Protein AF-A0A1F9M457-F1 (afdb_monomer_lite)

Sequence (161 aa):
MLFIILFFMMVKLFMAPVTAEAVEIASRISDREIIESLAELKAGQASLDKRFEQVDKRFEQVDKRFDDVNRRIDGLQNMILSLFGAIISLIIALFGYIIWDRRTILKPVVDRLDRLEREVVKDLDLVNEDGSRLTRLIKALREQAKSDPKLAEILRSFSLL

Foldseek 3Di:
DVVVVVVVVVVCVVPPPPPPPPPPPPDDDDPVNVVVVVVVVVVVVVVVVVVVVVVVVVVVVVVVVVVVVVVVVVVVVVVVVVVVVVVVVVVVVVVVVVVVCVVPVVVVVVVVVVVVVVVCCVQQVQPDPVHGPVVVVLVVLVVVCVVPVVSVVVCVVVVSD

Secondary structure (DSSP, 8-state):
-HHHHHHHHHHHHHSS--------------HHHHHHHHHHHHHHHHHHHHHHHHHHHHHHHHHHHHHHHHHHHHHHHHHHHHHHHHHHHHHHHHHHHHHHHHHHHHHHHHHHHHHHHHHHHHHTTTTSTT--HHHHHHHHHHHHTTT-HHHHHHHHHTT--

Radius of gyration: 60.28 Å; chains: 1; bounding box: 91×78×155 Å

Structure (mmCIF, N/CA/C/O backbone):
data_AF-A0A1F9M457-F1
#
_entry.id   AF-A0A1F9M457-F1
#
loop_
_atom_site.group_PDB
_atom_site.id
_atom_site.type_symbol
_atom_site.label_atom_id
_atom_site.label_alt_id
_atom_site.label_comp_id
_atom_site.label_asym_id
_atom_site.label_entity_id
_atom_site.label_seq_id
_atom_site.pdbx_PDB_ins_code
_atom_site.Cartn_x
_atom_site.Cartn_y
_atom_site.Cartn_z
_atom_site.occupancy
_atom_site.B_iso_or_equiv
_atom_site.auth_seq_id
_atom_site.auth_comp_id
_atom_site.auth_asym_id
_atom_site.auth_atom_id
_atom_site.pdbx_PDB_model_num
ATOM 1 N N . MET A 1 1 ? 23.585 66.195 -81.611 1.00 73.00 1 MET A N 1
ATOM 2 C CA . MET A 1 1 ? 24.747 65.804 -80.776 1.00 73.00 1 MET A CA 1
ATOM 3 C C . MET A 1 1 ? 24.369 64.772 -79.710 1.00 73.00 1 MET A C 1
ATOM 5 O O . MET A 1 1 ? 24.946 63.697 -79.715 1.00 73.00 1 MET A O 1
ATOM 9 N N . LEU A 1 2 ? 23.349 65.030 -78.879 1.00 73.06 2 LEU A N 1
ATOM 10 C CA . LEU A 1 2 ? 22.890 64.119 -77.811 1.00 73.06 2 LEU A CA 1
ATOM 11 C C . LEU A 1 2 ? 22.458 62.719 -78.299 1.00 73.06 2 LEU A C 1
ATOM 13 O O . LEU A 1 2 ? 22.831 61.720 -77.697 1.00 73.06 2 LEU A O 1
ATOM 17 N N . PHE A 1 3 ? 21.754 62.635 -79.434 1.00 78.06 3 PHE A N 1
ATOM 18 C CA . PHE A 1 3 ? 21.281 61.358 -79.996 1.00 78.06 3 PHE A CA 1
ATOM 19 C C . PHE A 1 3 ? 22.419 60.431 -80.459 1.00 78.06 3 PHE A C 1
ATOM 21 O O . PHE A 1 3 ? 22.341 59.218 -80.305 1.00 78.06 3 PHE A O 1
ATOM 28 N N . ILE A 1 4 ? 23.507 61.009 -80.980 1.00 79.69 4 ILE A N 1
ATOM 29 C CA . ILE A 1 4 ? 24.695 60.262 -81.428 1.00 79.69 4 ILE A CA 1
ATOM 30 C C . ILE A 1 4 ? 25.450 59.699 -80.221 1.00 79.69 4 ILE A C 1
ATOM 32 O O . ILE A 1 4 ? 25.882 58.551 -80.243 1.00 79.69 4 ILE A O 1
ATOM 36 N N . ILE A 1 5 ? 25.560 60.479 -79.143 1.00 80.12 5 ILE A N 1
ATOM 37 C CA . ILE A 1 5 ? 26.190 60.036 -77.891 1.00 80.12 5 ILE A CA 1
ATOM 38 C C . ILE A 1 5 ? 25.386 58.887 -77.274 1.00 80.12 5 ILE A C 1
ATOM 40 O O . ILE A 1 5 ? 25.964 57.887 -76.856 1.00 80.12 5 ILE A O 1
ATOM 44 N N . LEU A 1 6 ? 24.055 58.995 -77.283 1.00 80.31 6 LEU A N 1
ATOM 45 C CA . LEU A 1 6 ? 23.168 57.964 -76.751 1.00 80.31 6 LEU A CA 1
ATOM 46 C C . LEU A 1 6 ? 23.236 56.669 -77.577 1.00 80.31 6 LEU A C 1
ATOM 48 O O . LEU A 1 6 ? 23.273 55.581 -77.008 1.00 80.31 6 LEU A O 1
ATOM 52 N N . PHE A 1 7 ? 23.350 56.787 -78.904 1.00 83.56 7 PHE A N 1
ATOM 53 C CA . PHE A 1 7 ? 23.570 55.650 -79.798 1.00 83.56 7 PHE A CA 1
ATOM 54 C C . PHE A 1 7 ? 24.908 54.951 -79.518 1.00 83.56 7 PHE A C 1
ATOM 56 O O . PHE A 1 7 ? 24.938 53.739 -79.327 1.00 83.56 7 PHE A O 1
ATOM 63 N N . PHE A 1 8 ? 26.006 55.703 -79.402 1.00 82.81 8 PHE A N 1
ATOM 64 C CA . PHE A 1 8 ? 27.313 55.130 -79.063 1.00 82.81 8 PHE A CA 1
ATOM 65 C C . PHE A 1 8 ? 27.336 54.490 -77.669 1.00 82.81 8 PHE A C 1
ATOM 67 O O . PHE A 1 8 ? 27.979 53.459 -77.482 1.00 82.81 8 PHE A O 1
ATOM 74 N N . MET A 1 9 ? 26.614 55.058 -76.700 1.00 82.88 9 MET A N 1
ATOM 75 C CA . MET A 1 9 ? 26.478 54.491 -75.358 1.00 82.88 9 MET A CA 1
ATOM 76 C C . MET A 1 9 ? 25.686 53.175 -75.374 1.00 82.88 9 MET A C 1
ATOM 78 O O . MET A 1 9 ? 26.109 52.207 -74.746 1.00 82.88 9 MET A O 1
ATOM 82 N N . MET A 1 10 ? 24.596 53.105 -76.143 1.00 80.50 10 MET A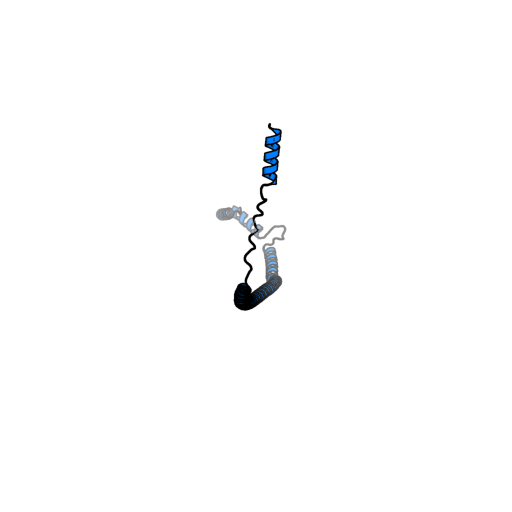 N 1
ATOM 83 C CA . MET A 1 10 ? 23.830 51.871 -76.356 1.00 80.50 10 MET A CA 1
ATOM 84 C C . MET A 1 10 ? 24.664 50.793 -77.052 1.00 80.50 10 MET A C 1
ATOM 86 O O . MET A 1 10 ? 24.662 49.646 -76.614 1.00 80.50 10 MET A O 1
ATOM 90 N N . VAL A 1 11 ? 25.432 51.158 -78.084 1.00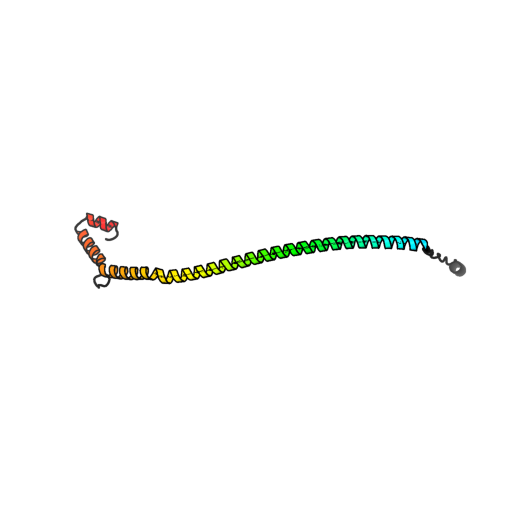 80.31 11 VAL A N 1
ATOM 91 C CA . VAL A 1 11 ? 26.331 50.225 -78.780 1.00 80.31 11 VAL A CA 1
ATOM 92 C C . VAL A 1 11 ? 27.420 49.712 -77.840 1.00 80.31 11 VAL A C 1
ATOM 94 O O . VAL A 1 11 ? 27.704 48.520 -77.852 1.00 80.31 11 VAL A O 1
ATOM 97 N N . LYS A 1 12 ? 27.994 50.565 -76.978 1.00 77.19 12 LYS A N 1
ATOM 98 C CA . LYS A 1 12 ? 28.961 50.127 -75.959 1.00 77.19 12 LYS A CA 1
ATOM 99 C C . LYS A 1 12 ? 28.350 49.187 -74.924 1.00 77.19 12 LYS A C 1
ATOM 101 O O . LYS A 1 12 ? 29.034 48.267 -74.498 1.00 77.19 12 LYS A O 1
ATOM 106 N N . LEU A 1 13 ? 27.094 49.404 -74.537 1.00 74.56 13 LEU A N 1
ATOM 107 C CA . LEU A 1 13 ? 26.390 48.522 -73.607 1.00 74.56 13 LEU A CA 1
ATOM 108 C C . LEU A 1 13 ? 26.066 47.166 -74.251 1.00 74.56 13 LEU A C 1
ATOM 110 O O . LEU A 1 13 ? 26.148 46.143 -73.586 1.00 74.56 13 LEU A O 1
ATOM 114 N N . PHE A 1 14 ? 25.744 47.157 -75.547 1.00 73.94 14 PHE A N 1
ATOM 115 C CA . PHE A 1 14 ? 25.436 45.938 -76.296 1.00 73.94 14 PHE A CA 1
ATOM 116 C C . PHE A 1 14 ? 26.689 45.139 -76.695 1.00 73.94 14 PHE A C 1
ATOM 118 O O . PHE A 1 14 ? 26.650 43.916 -76.753 1.00 73.94 14 PHE A O 1
ATOM 125 N N . MET A 1 15 ? 27.807 45.826 -76.954 1.00 70.00 15 MET A N 1
ATOM 126 C CA . MET A 1 15 ? 29.112 45.218 -77.253 1.00 70.00 15 MET A CA 1
ATOM 127 C C . MET A 1 15 ? 29.939 44.914 -76.001 1.00 70.00 15 MET A C 1
ATOM 129 O O . MET A 1 15 ? 31.046 44.386 -76.120 1.00 70.00 15 MET A O 1
ATOM 133 N N . ALA A 1 16 ? 29.445 45.249 -74.805 1.00 68.56 16 ALA A N 1
ATOM 134 C CA . ALA A 1 16 ? 30.072 44.793 -73.577 1.00 68.56 16 ALA A CA 1
ATOM 135 C C . ALA A 1 16 ? 29.935 43.261 -73.524 1.00 68.56 16 ALA A C 1
ATOM 137 O O . ALA A 1 16 ? 28.811 42.755 -73.581 1.00 68.56 16 ALA A O 1
ATOM 138 N N . PRO A 1 17 ? 31.043 42.502 -73.455 1.00 66.62 17 PRO A N 1
ATOM 139 C CA . PRO A 1 17 ? 30.957 41.058 -73.334 1.00 66.62 17 PRO A CA 1
ATOM 140 C C . PRO A 1 17 ? 30.204 40.739 -72.044 1.00 66.62 17 PRO A C 1
ATOM 142 O O . PRO A 1 17 ? 30.608 41.168 -70.964 1.00 66.62 17 PRO A O 1
ATOM 145 N N . VAL A 1 18 ? 29.097 40.001 -72.156 1.00 64.62 18 VAL A N 1
ATOM 146 C CA . VAL A 1 18 ? 28.467 39.360 -71.001 1.00 64.62 18 VAL A CA 1
ATOM 147 C C . VAL A 1 18 ? 29.509 38.396 -70.450 1.00 64.62 18 VAL A C 1
ATOM 149 O O . VAL A 1 18 ? 29.737 37.326 -71.013 1.00 64.62 18 VAL A O 1
ATOM 152 N N . THR A 1 19 ? 30.206 38.793 -69.388 1.00 59.25 19 THR A N 1
ATOM 153 C CA . THR A 1 19 ? 31.053 37.880 -68.632 1.00 59.25 19 THR A CA 1
ATOM 154 C C . THR A 1 19 ? 30.113 36.931 -67.909 1.00 59.25 19 THR A C 1
ATOM 156 O O . THR A 1 19 ? 29.596 37.241 -66.839 1.00 59.25 19 THR A O 1
ATOM 159 N N . ALA A 1 20 ? 29.833 35.789 -68.531 1.00 56.25 20 ALA A N 1
ATOM 160 C CA . ALA A 1 20 ? 29.371 34.632 -67.795 1.00 56.25 20 ALA A CA 1
ATOM 161 C C . ALA A 1 20 ? 30.518 34.267 -66.848 1.00 56.25 20 ALA A C 1
ATOM 163 O O . ALA A 1 20 ? 31.528 33.718 -67.289 1.00 56.25 20 ALA A O 1
ATOM 164 N N . GLU A 1 21 ? 30.411 34.647 -65.574 1.00 55.44 21 GLU A N 1
ATOM 165 C CA . GLU A 1 21 ? 31.221 34.018 -64.538 1.00 55.44 21 GLU A CA 1
ATOM 166 C C . GLU A 1 21 ? 30.948 32.522 -64.662 1.00 55.44 21 GLU A C 1
ATOM 168 O O . GLU A 1 21 ? 29.824 32.054 -64.462 1.00 55.44 21 GLU A O 1
ATOM 173 N N . ALA A 1 22 ? 31.951 31.788 -65.142 1.00 51.03 22 ALA A N 1
ATOM 174 C CA . ALA A 1 22 ? 31.881 30.347 -65.207 1.00 51.03 22 ALA A CA 1
ATOM 175 C C . ALA A 1 22 ? 31.602 29.877 -63.782 1.00 51.03 22 ALA A C 1
ATOM 177 O O . ALA A 1 22 ? 32.421 30.095 -62.892 1.00 51.03 22 ALA A O 1
ATOM 178 N N . VAL A 1 23 ? 30.427 29.286 -63.567 1.00 58.94 23 VAL A N 1
ATOM 179 C CA . VAL A 1 23 ? 30.121 28.561 -62.337 1.00 58.94 23 VAL A CA 1
ATOM 180 C C . VAL A 1 23 ? 31.286 27.602 -62.122 1.00 58.94 23 VAL A C 1
ATOM 182 O O . VAL A 1 23 ? 31.495 26.711 -62.949 1.00 58.94 23 VAL A O 1
ATOM 185 N N . GLU A 1 24 ? 32.085 27.826 -61.076 1.00 56.12 24 GLU A N 1
ATOM 186 C CA . GLU A 1 24 ? 33.148 26.905 -60.695 1.00 56.12 24 GLU A CA 1
ATOM 187 C C . GLU A 1 24 ? 32.494 25.540 -60.501 1.00 56.12 24 GLU A C 1
ATOM 189 O O . GLU A 1 24 ? 31.667 25.335 -59.610 1.00 56.12 24 GLU A O 1
ATOM 194 N N . ILE A 1 25 ? 32.792 24.621 -61.417 1.00 60.12 25 ILE A N 1
ATOM 195 C CA . ILE A 1 25 ? 32.332 23.243 -61.334 1.00 60.12 25 ILE A CA 1
ATOM 196 C C . ILE A 1 25 ? 32.889 22.719 -60.012 1.00 60.12 25 ILE A C 1
ATOM 198 O O . ILE A 1 25 ? 34.104 22.576 -59.875 1.00 60.12 25 ILE A O 1
ATOM 202 N N . ALA A 1 26 ? 32.002 22.481 -59.041 1.00 59.78 26 ALA A N 1
ATOM 203 C CA . ALA A 1 26 ? 32.350 21.896 -57.753 1.00 59.78 26 ALA A CA 1
ATOM 204 C C . ALA A 1 26 ? 33.277 20.689 -57.966 1.00 59.78 26 ALA A C 1
ATOM 206 O O . ALA A 1 26 ? 33.077 19.907 -58.902 1.00 59.78 26 ALA A O 1
ATOM 207 N N . SER A 1 27 ? 34.307 20.570 -57.126 1.00 61.75 27 SER A N 1
ATOM 208 C CA . SER A 1 27 ? 35.341 19.538 -57.227 1.00 61.75 27 SER A CA 1
ATOM 209 C C . SER A 1 27 ? 34.726 18.171 -57.532 1.00 61.75 27 SER A C 1
ATOM 211 O O . SER A 1 27 ? 33.877 17.685 -56.782 1.00 61.75 27 SER A O 1
ATOM 213 N N . ARG A 1 28 ? 35.141 17.542 -58.638 1.00 70.69 28 ARG A N 1
ATOM 214 C CA . ARG A 1 28 ? 34.743 16.165 -58.944 1.00 70.69 28 ARG A CA 1
ATOM 215 C C . ARG A 1 28 ? 35.313 15.254 -57.862 1.00 70.69 28 ARG A C 1
ATOM 217 O O . ARG A 1 28 ? 36.526 15.075 -57.817 1.00 70.69 28 ARG A O 1
ATOM 224 N N . ILE A 1 29 ? 34.439 14.703 -57.021 1.00 72.44 29 ILE A N 1
ATOM 225 C CA . ILE A 1 29 ? 34.807 13.674 -56.045 1.00 72.44 29 ILE A CA 1
ATOM 226 C C . ILE A 1 29 ? 35.478 12.519 -56.802 1.00 72.44 29 ILE A C 1
ATOM 228 O O . ILE A 1 29 ? 34.940 12.029 -57.798 1.00 72.44 29 ILE A O 1
ATOM 232 N N . SER A 1 30 ? 36.662 12.113 -56.349 1.00 79.56 30 SER A N 1
ATOM 233 C CA . SER A 1 30 ? 37.411 10.990 -56.919 1.00 79.56 30 SER A CA 1
ATOM 234 C C . SER A 1 30 ? 36.909 9.661 -56.348 1.00 79.56 30 SER A C 1
ATOM 236 O O . SER A 1 30 ? 36.578 9.586 -55.166 1.00 79.56 30 SER A O 1
ATOM 238 N N . ASP A 1 31 ? 36.929 8.578 -57.134 1.00 84.31 31 ASP A N 1
ATOM 239 C CA . ASP A 1 31 ? 36.543 7.229 -56.675 1.00 84.31 31 ASP A CA 1
ATOM 240 C C . ASP A 1 31 ? 37.277 6.812 -55.385 1.00 84.31 31 ASP A C 1
ATOM 242 O O . ASP A 1 31 ? 36.731 6.102 -54.542 1.00 84.31 31 ASP A O 1
ATOM 246 N N . ARG A 1 32 ? 38.506 7.308 -55.185 1.00 83.94 32 ARG A N 1
ATOM 247 C CA . ARG A 1 32 ? 39.284 7.105 -53.955 1.00 83.94 32 ARG A CA 1
ATOM 248 C C . ARG A 1 32 ? 38.642 7.760 -52.727 1.00 83.94 32 ARG A C 1
ATOM 250 O O . ARG A 1 32 ? 38.581 7.123 -51.681 1.00 83.94 32 ARG A O 1
ATOM 257 N N . GLU A 1 33 ? 38.165 8.995 -52.856 1.00 86.56 33 GLU A N 1
ATOM 258 C CA . GLU A 1 33 ? 37.507 9.737 -51.770 1.00 86.56 33 GLU A CA 1
ATOM 259 C C . GLU A 1 33 ? 36.168 9.086 -51.400 1.00 86.56 33 GLU A C 1
ATOM 261 O O . GLU A 1 33 ? 35.801 9.040 -50.226 1.00 86.56 33 GLU A O 1
ATOM 266 N N . ILE A 1 34 ? 35.467 8.508 -52.387 1.00 87.25 34 ILE A N 1
ATOM 267 C CA . ILE A 1 34 ? 34.246 7.721 -52.161 1.00 87.25 34 ILE A CA 1
ATOM 268 C C . ILE A 1 34 ? 34.564 6.466 -51.346 1.00 87.25 34 ILE A C 1
ATOM 270 O O . ILE A 1 34 ? 33.872 6.184 -50.371 1.00 87.25 34 ILE A O 1
ATOM 274 N N . ILE A 1 35 ? 35.607 5.714 -51.712 1.00 90.00 35 ILE A N 1
ATOM 275 C CA . ILE A 1 35 ? 35.997 4.487 -50.997 1.00 90.00 35 ILE A CA 1
ATOM 276 C C . ILE A 1 35 ? 36.411 4.795 -49.554 1.00 90.00 35 ILE A C 1
ATOM 278 O O . ILE A 1 35 ? 36.020 4.068 -48.642 1.00 90.00 35 ILE A O 1
ATOM 282 N N . GLU A 1 36 ? 37.170 5.868 -49.340 1.00 90.25 36 GLU A N 1
ATOM 283 C CA . GLU A 1 36 ? 37.599 6.304 -48.008 1.00 90.25 36 GLU A CA 1
ATOM 284 C C . GLU A 1 36 ? 36.402 6.729 -47.148 1.00 90.25 36 GLU A C 1
ATOM 286 O O . GLU A 1 36 ? 36.211 6.197 -46.054 1.00 90.25 36 GLU A O 1
ATOM 291 N N . SER A 1 37 ? 35.510 7.556 -47.700 1.00 88.81 37 SER A N 1
ATOM 292 C CA . SER A 1 37 ? 34.265 7.960 -47.034 1.00 88.81 37 SER A CA 1
ATOM 293 C C . SER A 1 37 ? 33.366 6.759 -46.708 1.00 88.81 37 SER A C 1
ATOM 295 O O . SER A 1 37 ? 32.785 6.681 -45.627 1.00 88.81 37 SER A O 1
ATOM 297 N N . LEU A 1 38 ? 33.260 5.777 -47.611 1.00 93.19 38 LEU A N 1
ATOM 298 C CA . LEU A 1 38 ? 32.511 4.538 -47.373 1.00 93.19 38 LEU A CA 1
ATOM 299 C C . LEU A 1 38 ? 33.150 3.677 -46.278 1.00 93.19 38 LEU A C 1
ATOM 301 O O . LEU A 1 38 ? 32.431 3.061 -45.487 1.00 93.19 38 LEU A O 1
ATOM 305 N N . ALA A 1 39 ? 34.481 3.622 -46.217 1.00 92.75 39 ALA A N 1
ATOM 306 C CA . ALA A 1 39 ? 35.198 2.898 -45.176 1.00 92.75 39 ALA A CA 1
ATOM 307 C C . ALA A 1 39 ? 34.983 3.543 -43.798 1.00 92.75 39 ALA A C 1
ATOM 309 O O . ALA A 1 39 ? 34.682 2.830 -42.837 1.00 92.75 39 ALA A O 1
ATOM 310 N N . GLU A 1 40 ? 35.051 4.874 -43.710 1.00 94.00 40 GLU A N 1
ATOM 311 C CA . GLU A 1 40 ? 34.749 5.626 -42.488 1.00 94.00 40 GLU A CA 1
ATOM 312 C C . GLU A 1 40 ? 33.293 5.451 -42.050 1.00 94.00 40 GLU A C 1
ATOM 314 O O . GLU A 1 40 ? 33.031 5.170 -40.879 1.00 94.00 40 GLU A O 1
ATOM 319 N N . LEU A 1 41 ? 32.339 5.524 -42.985 1.00 94.88 41 LEU A N 1
ATOM 320 C CA . LEU A 1 41 ? 30.924 5.282 -42.700 1.00 94.88 41 LEU A CA 1
ATOM 321 C C . LEU A 1 41 ? 30.685 3.863 -42.176 1.00 94.88 41 LEU A C 1
ATOM 323 O O . LEU A 1 41 ? 29.971 3.686 -41.189 1.00 94.88 41 LEU A O 1
ATOM 327 N N . LYS A 1 42 ? 31.314 2.851 -42.783 1.00 95.31 42 LYS A N 1
ATOM 328 C CA . LYS A 1 42 ? 31.211 1.456 -42.334 1.00 95.31 42 LYS A CA 1
ATOM 329 C C . LYS A 1 42 ? 31.821 1.258 -40.944 1.00 95.31 42 LYS A C 1
ATOM 331 O O . LYS A 1 42 ? 31.259 0.534 -40.122 1.00 95.31 42 LYS A O 1
ATOM 336 N N . ALA A 1 43 ? 32.945 1.913 -40.655 1.00 94.31 43 ALA A N 1
ATOM 337 C CA . ALA A 1 43 ? 33.546 1.907 -39.324 1.00 94.31 43 ALA A CA 1
ATOM 338 C C . ALA A 1 43 ? 32.649 2.615 -38.292 1.00 94.31 43 ALA A C 1
ATOM 340 O O . ALA A 1 43 ? 32.480 2.120 -37.174 1.00 94.31 43 ALA A O 1
ATOM 341 N N . GLY A 1 44 ? 32.022 3.728 -38.683 1.00 95.44 44 GLY A N 1
ATOM 342 C CA . GLY A 1 44 ? 31.024 4.442 -37.891 1.00 95.44 44 GLY A CA 1
ATOM 343 C C . GLY A 1 44 ? 29.810 3.572 -37.566 1.00 95.44 44 GLY A C 1
ATOM 344 O O . GLY A 1 44 ? 29.422 3.495 -36.402 1.00 95.44 44 GLY A O 1
ATOM 345 N N . GLN A 1 45 ? 29.271 2.848 -38.552 1.00 96.31 45 GLN A N 1
ATOM 346 C CA . GLN A 1 45 ? 28.182 1.884 -38.358 1.00 96.31 45 GLN A CA 1
ATOM 347 C C . GLN A 1 45 ? 28.569 0.781 -37.368 1.00 96.31 45 GLN A C 1
ATOM 349 O O . GLN A 1 45 ? 27.876 0.588 -36.377 1.00 96.31 45 GLN A O 1
ATOM 354 N N . ALA A 1 46 ? 29.732 0.150 -37.545 1.00 95.75 46 ALA A N 1
ATOM 355 C CA . ALA A 1 46 ? 30.196 -0.891 -36.626 1.00 95.75 46 ALA A CA 1
ATOM 356 C C . ALA A 1 46 ? 30.415 -0.375 -35.187 1.00 95.75 46 ALA A C 1
ATOM 358 O O . ALA A 1 46 ? 30.233 -1.110 -34.214 1.00 95.75 46 ALA A O 1
ATOM 359 N N . SER A 1 47 ? 30.823 0.888 -35.028 1.00 96.19 47 SER A N 1
ATOM 360 C CA . SER A 1 47 ? 30.926 1.542 -33.718 1.00 96.19 47 SER A CA 1
ATOM 361 C C . SER A 1 47 ? 29.548 1.783 -33.095 1.00 96.19 47 SER A C 1
ATOM 363 O O . SER A 1 47 ? 29.358 1.537 -31.901 1.00 96.19 47 SER A O 1
ATOM 365 N N . LEU A 1 48 ? 28.571 2.221 -33.896 1.00 96.25 48 LEU A N 1
ATOM 366 C CA . LEU A 1 48 ? 27.187 2.387 -33.458 1.00 96.25 48 LEU A CA 1
ATOM 367 C C . LEU A 1 48 ? 26.569 1.053 -33.036 1.00 96.25 48 LEU A C 1
ATOM 369 O O . LEU A 1 48 ? 26.002 0.999 -31.948 1.00 96.25 48 LEU A O 1
ATOM 373 N N . ASP A 1 49 ? 26.758 -0.017 -33.809 1.00 97.06 49 ASP A N 1
ATOM 374 C CA . ASP A 1 49 ? 26.246 -1.356 -33.488 1.00 97.06 49 ASP A CA 1
ATOM 375 C C . ASP A 1 49 ? 26.738 -1.827 -32.113 1.00 97.06 49 ASP A C 1
ATOM 377 O O . ASP A 1 49 ? 25.946 -2.221 -31.260 1.00 97.06 49 ASP A O 1
ATOM 381 N N . LYS A 1 50 ? 28.036 -1.662 -31.822 1.00 96.25 50 LYS A N 1
ATOM 382 C CA . LYS A 1 50 ? 28.597 -1.984 -30.497 1.00 96.25 50 LYS A CA 1
ATOM 383 C C . LYS A 1 50 ? 27.975 -1.166 -29.367 1.00 96.25 50 LYS A C 1
ATOM 385 O O . LYS A 1 50 ? 27.800 -1.670 -28.257 1.00 96.25 50 LYS A O 1
ATOM 390 N N . ARG A 1 51 ? 27.674 0.113 -29.615 1.00 95.56 51 ARG A N 1
ATOM 391 C CA . ARG A 1 51 ? 27.010 0.971 -28.623 1.00 95.56 51 ARG A CA 1
ATOM 392 C C . ARG A 1 51 ? 25.561 0.543 -28.414 1.00 95.56 51 ARG A C 1
ATOM 394 O O . ARG A 1 51 ? 25.123 0.550 -27.266 1.00 95.56 51 ARG A O 1
ATOM 401 N N . PHE A 1 52 ? 24.852 0.145 -29.469 1.00 96.94 52 PHE A N 1
ATOM 402 C CA . PHE A 1 52 ? 23.501 -0.404 -29.364 1.00 96.94 52 PHE A CA 1
ATOM 403 C C . PHE A 1 52 ? 23.488 -1.719 -28.581 1.00 96.94 52 PHE A C 1
ATOM 405 O O . PHE A 1 52 ? 22.747 -1.812 -27.610 1.00 96.94 52 PHE A O 1
ATOM 412 N N . GLU A 1 53 ? 24.402 -2.654 -28.852 1.00 96.88 53 GLU A N 1
ATOM 413 C CA . GLU A 1 53 ? 24.526 -3.884 -28.052 1.00 96.88 53 GLU A CA 1
ATOM 414 C C . GLU A 1 53 ? 24.777 -3.597 -26.561 1.00 96.88 53 GLU A C 1
ATOM 416 O O . GLU A 1 53 ? 24.270 -4.286 -25.672 1.00 96.88 53 GLU A O 1
ATOM 421 N N . GLN A 1 54 ? 25.585 -2.577 -26.249 1.00 96.44 54 GLN A N 1
ATOM 422 C CA . GLN A 1 54 ? 25.815 -2.170 -24.864 1.00 96.44 54 GLN A CA 1
ATOM 423 C C . GLN A 1 54 ? 24.548 -1.584 -24.226 1.00 96.44 54 GLN A C 1
ATOM 425 O O . GLN A 1 54 ? 24.303 -1.800 -23.037 1.00 96.44 54 GLN A O 1
ATOM 430 N N . VAL A 1 55 ? 23.767 -0.825 -24.993 1.00 96.94 55 VAL A N 1
ATOM 431 C CA . VAL A 1 55 ? 22.482 -0.273 -24.559 1.00 96.94 55 VAL A CA 1
ATOM 432 C C . VAL A 1 55 ? 21.485 -1.401 -24.293 1.00 96.94 55 VAL A C 1
ATOM 434 O O . VAL A 1 55 ? 20.904 -1.418 -23.209 1.00 96.94 55 VAL A O 1
ATOM 437 N N . ASP A 1 56 ? 21.381 -2.389 -25.181 1.00 97.25 56 ASP A N 1
ATOM 438 C CA . ASP A 1 56 ? 20.499 -3.550 -25.013 1.00 97.25 56 ASP A CA 1
ATOM 439 C C . ASP A 1 56 ? 20.828 -4.321 -23.730 1.00 97.25 56 ASP A C 1
ATOM 441 O O . ASP A 1 56 ? 19.956 -4.550 -22.892 1.00 97.25 56 ASP A O 1
ATOM 445 N N . LYS A 1 57 ? 22.114 -4.593 -23.472 1.00 96.81 57 LYS A N 1
ATOM 446 C CA . LYS A 1 57 ? 22.551 -5.236 -22.218 1.00 96.81 57 LYS A CA 1
ATOM 447 C C . LYS A 1 57 ? 22.176 -4.439 -20.970 1.00 96.81 57 LYS A C 1
ATOM 449 O O . LYS A 1 57 ? 21.933 -5.020 -19.911 1.00 96.81 57 LYS A O 1
ATOM 454 N N . ARG A 1 58 ? 22.177 -3.105 -21.047 1.00 96.38 58 ARG A N 1
ATOM 455 C CA . ARG A 1 58 ? 21.748 -2.255 -19.927 1.00 96.38 58 ARG A CA 1
ATOM 456 C C . ARG A 1 58 ? 20.237 -2.309 -19.741 1.00 96.38 58 ARG A C 1
ATOM 458 O O . ARG A 1 58 ? 19.806 -2.336 -18.592 1.00 96.38 58 ARG A O 1
ATOM 465 N N . PHE A 1 59 ? 19.462 -2.351 -20.821 1.00 97.50 59 PHE A N 1
ATOM 466 C CA . PHE A 1 59 ? 18.013 -2.527 -20.745 1.00 97.50 59 PHE A CA 1
ATOM 467 C C . PHE A 1 59 ? 17.638 -3.883 -20.144 1.00 97.50 59 PHE A C 1
ATOM 469 O O . PHE A 1 59 ? 16.871 -3.909 -19.189 1.00 97.50 59 PHE A O 1
ATOM 476 N N . GLU A 1 60 ? 18.294 -4.977 -20.542 1.00 97.06 60 GLU A N 1
ATOM 477 C CA . GLU A 1 60 ? 18.078 -6.291 -19.915 1.00 97.06 60 GLU A CA 1
ATOM 478 C C . GLU A 1 60 ? 18.350 -6.279 -18.398 1.00 97.06 60 GLU A C 1
ATOM 480 O O . GLU A 1 60 ? 17.659 -6.931 -17.612 1.00 97.06 60 GLU A O 1
ATOM 485 N N . GLN A 1 61 ? 19.374 -5.544 -17.949 1.00 96.50 61 GLN A N 1
ATOM 486 C CA . GLN A 1 61 ? 19.649 -5.385 -16.516 1.00 96.50 61 GLN A CA 1
ATOM 487 C C . GLN A 1 61 ? 18.578 -4.557 -15.803 1.00 96.50 61 GLN A C 1
ATOM 489 O O . GLN A 1 61 ? 18.289 -4.813 -14.633 1.00 96.50 61 GLN A O 1
ATOM 494 N N . VAL A 1 62 ? 18.027 -3.550 -16.480 1.00 97.12 62 VAL A N 1
ATOM 495 C CA . VAL A 1 62 ? 16.938 -2.720 -15.965 1.00 97.12 62 VAL A CA 1
ATOM 496 C C . VAL A 1 62 ? 15.666 -3.555 -15.823 1.00 97.12 62 VAL A C 1
ATOM 498 O O . VAL A 1 62 ? 15.082 -3.538 -14.742 1.00 97.12 62 VAL A O 1
ATOM 501 N N . ASP A 1 63 ? 15.315 -4.366 -16.820 1.00 97.25 63 ASP A N 1
ATOM 502 C CA . ASP A 1 63 ? 14.152 -5.260 -16.769 1.00 97.25 63 ASP A CA 1
ATOM 503 C C . ASP A 1 63 ? 14.240 -6.231 -15.587 1.00 97.25 63 ASP A C 1
ATOM 505 O O . ASP A 1 63 ? 13.312 -6.327 -14.786 1.00 97.25 63 ASP A O 1
ATOM 509 N N . LYS A 1 64 ? 15.409 -6.846 -15.359 1.00 97.19 64 LYS A N 1
ATOM 510 C CA . LYS A 1 64 ? 15.623 -7.717 -14.186 1.00 97.19 64 LYS A CA 1
ATOM 511 C C . LYS A 1 64 ? 15.422 -6.998 -12.852 1.00 97.19 64 LYS A C 1
ATOM 513 O O . LYS A 1 64 ? 14.951 -7.603 -11.890 1.00 97.19 64 LYS A O 1
ATOM 518 N N . ARG A 1 65 ? 15.811 -5.722 -12.761 1.00 96.62 65 ARG A N 1
ATOM 519 C CA . ARG A 1 65 ? 15.589 -4.916 -11.551 1.00 96.62 65 ARG A CA 1
ATOM 520 C C . ARG A 1 65 ? 14.115 -4.572 -11.379 1.00 96.62 65 ARG A C 1
ATOM 522 O O . ARG A 1 65 ? 13.639 -4.601 -10.248 1.00 96.62 65 ARG A O 1
ATOM 529 N N . PHE A 1 66 ? 13.405 -4.271 -12.463 1.00 97.50 66 PHE A N 1
ATOM 530 C CA . PHE A 1 66 ? 11.961 -4.052 -12.419 1.00 97.50 66 PHE A CA 1
ATOM 531 C C . PHE A 1 66 ? 11.212 -5.309 -11.976 1.00 97.50 66 PHE A C 1
ATOM 533 O O . PHE A 1 66 ? 10.352 -5.211 -11.104 1.00 97.50 66 PHE A O 1
ATOM 540 N N . ASP A 1 67 ? 11.593 -6.486 -12.470 1.00 97.44 67 ASP A N 1
ATOM 541 C CA . ASP A 1 67 ? 11.017 -7.757 -12.025 1.00 97.44 67 ASP A CA 1
ATOM 542 C C . ASP A 1 67 ? 11.239 -8.008 -10.526 1.00 97.44 67 ASP A C 1
ATOM 544 O O . ASP A 1 67 ? 10.317 -8.429 -9.824 1.00 97.44 67 ASP A O 1
ATOM 548 N N . ASP A 1 68 ? 12.437 -7.722 -10.002 1.00 97.31 68 ASP A N 1
ATOM 549 C CA . ASP A 1 68 ? 12.713 -7.828 -8.561 1.00 97.31 68 ASP A CA 1
ATOM 550 C C . ASP A 1 68 ? 11.864 -6.843 -7.742 1.00 97.31 68 ASP A C 1
ATOM 552 O O . ASP A 1 68 ? 11.303 -7.208 -6.707 1.00 97.31 68 ASP A O 1
ATOM 556 N N . VAL A 1 69 ? 11.715 -5.604 -8.221 1.00 97.50 69 VAL A N 1
ATOM 557 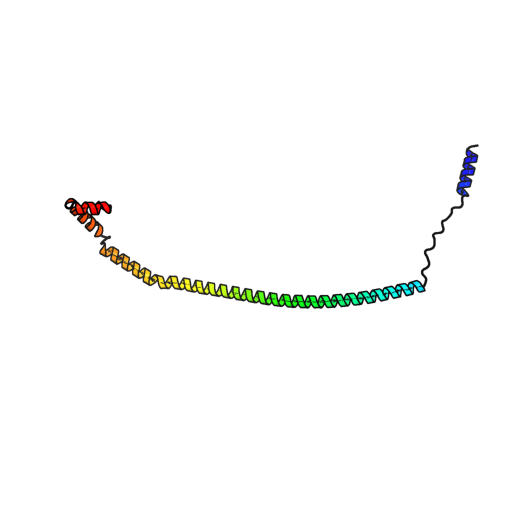C CA . VAL A 1 69 ? 10.855 -4.595 -7.586 1.00 97.50 69 VAL A CA 1
ATOM 558 C C . VAL A 1 69 ? 9.395 -5.047 -7.574 1.00 97.50 69 VAL A C 1
ATOM 560 O O . VAL A 1 69 ? 8.764 -4.983 -6.519 1.00 97.50 69 VAL A O 1
ATOM 563 N N . ASN A 1 70 ? 8.876 -5.560 -8.690 1.00 97.56 70 ASN A N 1
ATOM 564 C CA . ASN A 1 70 ? 7.505 -6.065 -8.779 1.00 97.56 70 ASN A CA 1
ATOM 565 C C . ASN A 1 70 ? 7.262 -7.190 -7.767 1.00 97.56 70 ASN A C 1
ATOM 567 O O . ASN A 1 70 ? 6.318 -7.116 -6.987 1.00 97.56 70 ASN A O 1
ATOM 571 N N . ARG A 1 71 ? 8.179 -8.161 -7.660 1.00 97.19 71 ARG A N 1
ATOM 572 C CA . ARG A 1 71 ? 8.074 -9.243 -6.664 1.00 97.19 71 ARG A CA 1
ATOM 573 C C . ARG A 1 71 ? 8.038 -8.732 -5.226 1.00 97.19 71 ARG A C 1
ATOM 575 O O . ARG A 1 71 ? 7.293 -9.259 -4.400 1.00 97.19 71 ARG A O 1
ATOM 582 N N . ARG A 1 72 ? 8.845 -7.716 -4.903 1.00 96.25 72 ARG A N 1
ATOM 583 C CA . ARG A 1 72 ? 8.827 -7.090 -3.571 1.00 96.25 72 ARG A CA 1
ATOM 584 C C . ARG A 1 72 ? 7.503 -6.376 -3.313 1.00 96.25 72 ARG A C 1
ATOM 586 O O . ARG A 1 72 ? 6.976 -6.487 -2.209 1.00 96.25 72 ARG A O 1
ATOM 593 N N . ILE A 1 73 ? 6.964 -5.675 -4.310 1.00 97.44 73 ILE A N 1
ATOM 594 C CA . ILE A 1 73 ? 5.661 -5.006 -4.218 1.00 97.44 73 ILE A CA 1
ATOM 595 C C . ILE A 1 73 ? 4.546 -6.032 -4.002 1.00 97.44 73 ILE A C 1
ATOM 597 O O . ILE A 1 73 ? 3.757 -5.851 -3.078 1.00 97.44 73 ILE A O 1
ATOM 601 N N . ASP A 1 74 ? 4.522 -7.128 -4.758 1.00 97.00 74 ASP A N 1
ATOM 602 C CA . ASP A 1 74 ? 3.534 -8.201 -4.591 1.00 97.00 74 ASP A CA 1
ATOM 603 C C . ASP A 1 74 ? 3.605 -8.809 -3.182 1.00 97.00 74 ASP A C 1
ATOM 605 O O . ASP A 1 74 ? 2.585 -9.035 -2.528 1.00 97.00 74 ASP A O 1
ATOM 609 N N . GLY A 1 75 ? 4.820 -9.017 -2.661 1.00 95.94 75 GLY A N 1
ATOM 610 C CA . GLY A 1 75 ? 5.034 -9.465 -1.284 1.00 95.94 75 GLY A CA 1
ATOM 611 C C . GLY A 1 75 ? 4.458 -8.496 -0.246 1.00 95.94 75 GLY A C 1
ATOM 612 O O . GLY A 1 75 ? 3.766 -8.920 0.683 1.00 95.94 75 GLY A O 1
ATOM 613 N N . LEU A 1 76 ? 4.691 -7.191 -0.421 1.00 96.25 76 LEU A N 1
ATOM 614 C CA . LEU A 1 76 ? 4.133 -6.151 0.448 1.00 96.25 76 LEU A CA 1
ATOM 615 C C . LEU A 1 76 ? 2.605 -6.082 0.349 1.00 96.25 76 LEU A C 1
ATOM 617 O O . LEU A 1 76 ? 1.937 -5.987 1.377 1.00 96.25 76 LEU A O 1
ATOM 621 N N . GLN A 1 77 ? 2.039 -6.169 -0.856 1.00 96.81 77 GLN A N 1
ATOM 622 C CA . GLN A 1 77 ? 0.591 -6.175 -1.066 1.00 96.81 77 GLN A CA 1
ATOM 623 C C . GLN A 1 77 ? -0.068 -7.369 -0.372 1.00 96.81 77 GLN A C 1
ATOM 625 O O . GLN A 1 77 ? -1.047 -7.191 0.352 1.00 96.81 77 GLN A O 1
ATOM 630 N N . ASN A 1 78 ? 0.508 -8.565 -0.510 1.00 96.50 78 ASN A N 1
ATOM 631 C CA . ASN A 1 78 ? 0.017 -9.767 0.160 1.00 96.50 78 ASN A CA 1
ATOM 632 C C . ASN A 1 78 ? 0.079 -9.640 1.688 1.00 96.50 78 ASN A C 1
ATOM 634 O O . ASN A 1 78 ? -0.889 -9.972 2.375 1.00 96.50 78 ASN A O 1
ATOM 638 N N . MET A 1 79 ? 1.181 -9.108 2.230 1.00 95.06 79 MET A N 1
ATOM 639 C CA . MET A 1 79 ? 1.302 -8.843 3.665 1.00 95.06 79 MET A CA 1
ATOM 640 C C . MET A 1 79 ? 0.221 -7.864 4.135 1.00 95.06 79 MET A C 1
ATOM 642 O O . MET A 1 79 ? -0.484 -8.151 5.102 1.00 95.06 79 MET A O 1
ATOM 646 N N . ILE A 1 80 ? 0.040 -6.748 3.430 1.00 96.12 80 ILE A N 1
ATOM 647 C CA . ILE A 1 80 ? -0.973 -5.738 3.748 1.00 96.12 80 ILE A CA 1
ATOM 648 C C . ILE A 1 80 ? -2.380 -6.354 3.733 1.00 96.12 80 ILE A C 1
ATOM 650 O O . ILE A 1 80 ? -3.117 -6.206 4.708 1.00 96.12 80 ILE A O 1
ATOM 654 N N . LEU A 1 81 ? -2.741 -7.097 2.682 1.00 95.88 81 LEU A N 1
ATOM 655 C CA . LEU A 1 81 ? -4.039 -7.773 2.582 1.00 95.88 81 LEU A CA 1
ATOM 656 C C . LEU A 1 81 ? -4.264 -8.759 3.735 1.00 95.88 81 LEU A C 1
ATOM 658 O O . LEU A 1 81 ? -5.350 -8.782 4.316 1.00 95.88 81 LEU A O 1
ATOM 662 N N . SER A 1 82 ? -3.237 -9.527 4.112 1.00 96.31 82 SER A N 1
ATOM 663 C CA . SER A 1 82 ? -3.328 -10.469 5.232 1.00 96.31 82 SER A CA 1
ATOM 664 C C . SER A 1 82 ? -3.557 -9.765 6.577 1.00 96.31 82 SER A C 1
ATOM 666 O O . SER A 1 82 ? -4.384 -10.215 7.370 1.00 96.31 82 SER A O 1
ATOM 668 N N . LEU A 1 83 ? -2.900 -8.621 6.811 1.00 95.50 83 LEU A N 1
ATOM 669 C CA . LEU A 1 83 ? -3.074 -7.817 8.022 1.00 95.50 83 LEU A CA 1
ATOM 670 C C . LEU A 1 83 ? -4.467 -7.186 8.082 1.00 95.50 83 LEU A C 1
ATOM 672 O O . LEU A 1 83 ? -5.115 -7.244 9.126 1.00 95.50 83 LEU A O 1
ATOM 676 N N . PHE A 1 84 ? -4.961 -6.633 6.971 1.00 96.75 84 PHE A N 1
ATOM 677 C CA . PHE A 1 84 ? -6.327 -6.111 6.902 1.00 96.75 84 PHE A CA 1
ATOM 678 C C . PHE A 1 84 ? -7.362 -7.210 7.158 1.00 96.75 84 PHE A C 1
ATOM 680 O O . PHE A 1 84 ? -8.284 -7.004 7.948 1.00 96.75 84 PHE A O 1
ATOM 687 N N . GLY A 1 85 ? -7.185 -8.392 6.560 1.00 96.75 85 GLY A N 1
ATOM 688 C CA . GLY A 1 85 ? -8.034 -9.553 6.821 1.00 96.75 85 GLY A CA 1
ATOM 689 C C . GLY A 1 85 ? -8.020 -9.967 8.295 1.00 96.75 85 GLY A C 1
ATOM 690 O O . GLY A 1 85 ? -9.080 -10.176 8.886 1.00 96.75 85 GLY A O 1
ATOM 691 N N . ALA A 1 86 ? -6.839 -9.999 8.919 1.00 97.06 86 ALA A N 1
ATOM 692 C CA . ALA A 1 86 ? -6.694 -10.302 10.340 1.00 97.06 86 ALA A CA 1
ATOM 693 C C . ALA A 1 86 ? -7.426 -9.277 11.223 1.00 97.06 86 ALA A C 1
ATOM 695 O O . ALA A 1 86 ? -8.194 -9.666 12.104 1.00 97.06 86 ALA A O 1
ATOM 696 N N . ILE A 1 87 ? -7.268 -7.979 10.950 1.00 96.56 87 ILE A N 1
ATOM 697 C CA . ILE A 1 87 ? -7.939 -6.908 11.700 1.00 96.56 87 ILE A CA 1
ATOM 698 C C . ILE A 1 87 ? -9.460 -7.003 11.544 1.00 96.56 87 ILE A C 1
ATOM 700 O O . ILE A 1 87 ? -10.173 -6.937 12.541 1.00 96.56 87 ILE A O 1
ATOM 704 N N . ILE A 1 88 ? -9.973 -7.210 10.329 1.00 97.25 88 ILE A N 1
ATOM 705 C CA . ILE A 1 88 ? -11.417 -7.367 10.092 1.00 97.25 88 ILE A CA 1
ATOM 706 C C . ILE A 1 88 ? -11.955 -8.584 10.854 1.00 97.25 88 ILE A C 1
ATOM 708 O O . ILE A 1 88 ? -12.990 -8.486 11.514 1.00 97.25 88 ILE A O 1
ATOM 712 N N . SER A 1 89 ? -11.237 -9.711 10.823 1.00 97.31 89 SER A N 1
ATOM 713 C CA . SER A 1 89 ? -11.629 -10.915 11.562 1.00 97.31 89 SER A CA 1
ATOM 714 C C . SER A 1 89 ? -11.664 -10.681 13.078 1.00 97.31 89 SER A C 1
ATOM 716 O O . SER A 1 89 ? -12.618 -11.087 13.742 1.00 97.31 89 SER A O 1
ATOM 718 N N . LEU A 1 90 ? -10.684 -9.942 13.613 1.00 96.81 90 LEU A N 1
ATOM 719 C CA . LEU A 1 90 ? -10.622 -9.563 15.021 1.00 96.81 90 LEU A CA 1
ATOM 720 C C . LEU A 1 90 ? -11.773 -8.625 15.396 1.00 96.81 90 LEU A C 1
ATOM 722 O O . LEU A 1 90 ? -12.402 -8.818 16.432 1.00 96.81 90 LEU A O 1
ATOM 726 N N . ILE A 1 91 ? -12.083 -7.640 14.550 1.00 96.56 91 ILE A N 1
ATOM 727 C CA . ILE A 1 91 ? -13.207 -6.721 14.757 1.00 96.56 91 ILE A CA 1
ATOM 728 C C . ILE A 1 91 ? -14.515 -7.511 14.834 1.00 96.56 91 ILE A C 1
ATOM 730 O O . ILE A 1 91 ? -15.267 -7.340 15.791 1.00 96.56 91 ILE A O 1
ATOM 734 N N . ILE A 1 92 ? -14.775 -8.411 13.881 1.00 96.88 92 ILE A N 1
ATOM 735 C CA . ILE A 1 92 ? -15.983 -9.250 13.882 1.00 96.88 92 ILE A CA 1
ATOM 736 C C . ILE A 1 92 ? -16.051 -10.102 15.155 1.00 96.88 92 ILE A C 1
ATOM 738 O O . ILE A 1 92 ? -17.106 -10.168 15.788 1.00 96.88 92 ILE A O 1
ATOM 742 N N . ALA A 1 93 ? -14.933 -10.707 15.565 1.00 96.25 93 ALA A N 1
ATOM 743 C CA . ALA A 1 93 ? -14.859 -11.490 16.795 1.00 96.25 93 ALA A CA 1
ATOM 744 C C . ALA A 1 93 ? -15.177 -10.643 18.040 1.00 96.25 93 ALA A C 1
ATOM 746 O O . ALA A 1 93 ? -15.970 -11.062 18.883 1.00 96.25 93 ALA A O 1
ATOM 747 N N . LEU A 1 94 ? -14.623 -9.430 18.131 1.00 94.81 94 LEU A N 1
ATOM 748 C CA . LEU A 1 94 ? -14.885 -8.499 19.229 1.00 94.81 94 LEU A CA 1
ATOM 749 C C . LEU A 1 94 ? -16.339 -8.022 19.247 1.00 94.81 94 LEU A C 1
ATOM 751 O O . LEU A 1 94 ? -16.956 -8.010 20.307 1.00 94.81 94 LEU A O 1
ATOM 755 N N . PHE A 1 95 ? -16.917 -7.673 18.097 1.00 94.81 95 PHE A N 1
ATOM 756 C CA . PHE A 1 95 ? -18.332 -7.301 18.015 1.00 94.81 95 PHE A CA 1
ATOM 757 C C . PHE A 1 95 ? -19.243 -8.461 18.424 1.00 94.81 95 PHE A C 1
ATOM 759 O O . PHE A 1 95 ? -20.185 -8.255 19.190 1.00 94.81 95 PHE A O 1
ATOM 766 N N . GLY A 1 96 ? -18.941 -9.681 17.971 1.00 93.12 96 GLY A N 1
ATOM 767 C CA . GLY A 1 96 ? -19.646 -10.887 18.400 1.00 93.12 96 GLY A CA 1
ATOM 768 C C . GLY A 1 96 ? -19.563 -11.090 19.914 1.00 93.12 96 GLY A C 1
ATOM 769 O O . GLY A 1 96 ? -20.583 -11.335 20.561 1.00 93.12 96 GLY A O 1
ATOM 770 N N . TYR A 1 97 ? -18.374 -10.898 20.489 1.00 93.00 97 TYR A N 1
ATOM 771 C CA . TYR A 1 97 ? -18.156 -10.965 21.931 1.00 93.00 97 TYR A CA 1
ATOM 772 C C . TYR A 1 97 ? -18.953 -9.894 22.692 1.00 93.00 97 TYR A C 1
ATOM 774 O O . TYR A 1 97 ? -19.666 -10.225 23.633 1.00 93.00 97 TYR A O 1
ATOM 782 N N . ILE A 1 98 ? -18.915 -8.629 22.260 1.00 90.50 98 ILE A N 1
ATOM 783 C CA . ILE A 1 98 ? -19.643 -7.514 22.896 1.00 90.50 98 ILE A CA 1
ATOM 784 C C . ILE A 1 98 ? -21.161 -7.745 22.867 1.00 90.50 98 ILE A C 1
ATOM 786 O O . ILE A 1 98 ? -21.858 -7.488 23.852 1.00 90.50 98 ILE A O 1
ATOM 790 N N . ILE A 1 99 ? -21.696 -8.241 21.747 1.00 87.88 99 ILE A N 1
ATOM 791 C CA . ILE A 1 99 ? -23.125 -8.561 21.624 1.00 87.88 99 ILE A CA 1
ATOM 792 C C . ILE A 1 99 ? -23.520 -9.668 22.612 1.00 87.88 99 ILE A C 1
ATOM 794 O O . ILE A 1 99 ? -24.601 -9.606 23.210 1.00 87.88 99 ILE A O 1
ATOM 798 N N . TRP A 1 100 ? -22.650 -10.661 22.809 1.00 85.50 100 TRP A N 1
ATOM 799 C CA . TRP A 1 100 ? -22.869 -11.732 23.774 1.00 85.50 100 TRP A CA 1
ATOM 800 C C . TRP A 1 100 ? -22.767 -11.236 25.224 1.00 85.50 100 TRP A C 1
ATOM 802 O O . TRP A 1 100 ? -23.666 -11.500 26.026 1.00 85.50 100 TRP A O 1
ATOM 812 N N . ASP A 1 101 ? -21.749 -10.440 25.545 1.00 85.44 101 ASP A N 1
ATOM 813 C CA . ASP A 1 101 ? -21.510 -9.853 26.868 1.00 85.44 101 ASP A CA 1
ATOM 814 C C . ASP A 1 101 ? -22.734 -9.067 27.377 1.00 85.44 101 ASP A C 1
ATOM 816 O O . ASP A 1 101 ? -23.309 -9.379 28.430 1.00 85.44 101 ASP A O 1
ATOM 820 N N . ARG A 1 102 ? -23.252 -8.151 26.544 1.00 78.81 102 ARG A N 1
ATOM 821 C CA . ARG A 1 102 ? -24.415 -7.313 26.875 1.00 78.81 102 ARG A CA 1
ATOM 822 C C . ARG A 1 102 ? -25.681 -8.130 27.157 1.00 78.81 102 ARG A C 1
ATOM 824 O O . ARG A 1 102 ? -26.465 -7.764 28.030 1.00 78.81 102 ARG A O 1
ATOM 831 N N . ARG A 1 103 ? -25.920 -9.227 26.428 1.00 78.56 103 ARG A N 1
ATOM 832 C CA . ARG A 1 103 ? -27.124 -10.061 26.616 1.00 78.56 103 ARG A CA 1
ATOM 833 C C . ARG A 1 103 ? -27.065 -10.946 27.859 1.00 78.56 103 ARG A C 1
ATOM 835 O O . ARG A 1 103 ? -28.127 -11.295 28.382 1.00 78.56 103 ARG A O 1
ATOM 842 N N . THR A 1 104 ? -25.874 -11.351 28.292 1.00 76.19 104 THR A N 1
ATOM 843 C CA . THR A 1 104 ? -25.729 -12.434 29.278 1.00 76.19 104 THR A CA 1
ATOM 844 C C . THR A 1 104 ? -25.375 -11.919 30.672 1.00 76.19 104 THR A C 1
ATOM 846 O O . THR A 1 104 ? -25.898 -12.445 31.651 1.00 76.19 104 THR A O 1
ATOM 849 N N . ILE A 1 105 ? -24.580 -10.848 30.782 1.00 72.50 105 ILE A N 1
ATOM 850 C CA . ILE A 1 105 ? -24.097 -10.338 32.079 1.00 72.50 105 ILE A CA 1
ATOM 851 C C . ILE A 1 105 ? -25.095 -9.387 32.753 1.00 72.50 105 ILE A C 1
ATOM 853 O O . ILE A 1 105 ? -25.181 -9.344 33.980 1.00 72.50 105 ILE A O 1
ATOM 857 N N . LEU A 1 106 ? -25.908 -8.6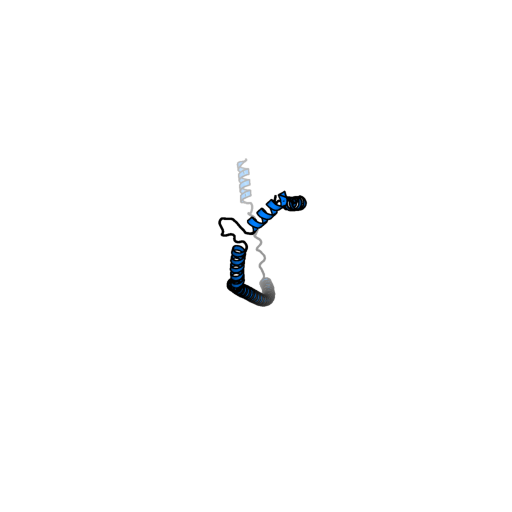63 31.979 1.00 71.38 106 LEU A N 1
ATOM 858 C CA . LEU A 1 106 ? -26.867 -7.709 32.547 1.00 71.38 106 LEU A CA 1
ATOM 859 C C . LEU A 1 106 ? -28.058 -8.382 33.236 1.00 71.38 106 LEU A C 1
ATOM 861 O O . LEU A 1 106 ? -28.602 -7.805 34.168 1.00 71.38 106 LEU A O 1
ATOM 865 N N . LYS A 1 107 ? -28.442 -9.603 32.843 1.00 76.38 107 LYS A N 1
ATOM 866 C CA . LYS A 1 107 ? -29.593 -10.314 33.432 1.00 76.38 107 LYS A CA 1
ATOM 867 C C . LYS A 1 107 ? -29.532 -10.430 34.964 1.00 76.38 107 LYS A C 1
ATOM 869 O O . LYS A 1 107 ? -30.445 -9.938 35.616 1.00 76.38 107 LYS A O 1
ATOM 874 N N . PRO A 1 108 ? -28.469 -10.987 35.576 1.00 79.94 108 PRO A N 1
ATOM 875 C CA . PRO A 1 108 ? -28.403 -11.100 37.031 1.00 79.94 108 PRO A CA 1
ATOM 876 C C . PRO A 1 108 ? -28.307 -9.747 37.744 1.00 79.94 108 PRO A C 1
ATOM 878 O O . PRO A 1 108 ? -28.728 -9.651 38.894 1.00 79.94 108 PRO A O 1
ATOM 881 N N . VAL A 1 109 ? -27.747 -8.716 37.103 1.00 83.19 109 VAL A N 1
ATOM 882 C CA . VAL A 1 109 ? -27.673 -7.362 37.677 1.00 83.19 109 VAL A CA 1
ATOM 883 C C . VAL A 1 109 ? -29.054 -6.713 37.670 1.00 83.19 109 VAL A C 1
ATOM 885 O O . VAL A 1 109 ? -29.473 -6.193 38.698 1.00 83.19 109 VAL A O 1
ATOM 888 N N . VAL A 1 110 ? -29.785 -6.819 36.560 1.00 82.06 110 VAL A N 1
ATOM 889 C CA . VAL A 1 110 ? -31.171 -6.347 36.434 1.00 82.06 110 VAL A CA 1
ATOM 890 C C . VAL A 1 110 ? -32.074 -7.074 37.432 1.00 82.06 110 VAL A C 1
ATOM 892 O O . VAL A 1 110 ? -32.743 -6.424 38.223 1.00 82.06 110 VAL A O 1
ATOM 895 N N . ASP A 1 111 ? -31.991 -8.403 37.528 1.00 85.25 111 ASP A N 1
ATOM 896 C CA . ASP A 1 111 ? -32.796 -9.173 38.488 1.00 85.25 111 ASP A CA 1
ATOM 897 C C . ASP A 1 111 ? -32.466 -8.841 39.956 1.00 85.25 111 ASP A C 1
ATOM 899 O O . ASP A 1 111 ? -33.276 -9.049 40.865 1.00 85.25 111 ASP A O 1
ATOM 903 N N . ARG A 1 112 ? -31.234 -8.401 40.242 1.00 85.88 112 ARG A N 1
ATOM 904 C CA . ARG A 1 112 ? -30.842 -7.919 41.576 1.00 85.88 112 ARG A CA 1
ATOM 905 C C . ARG A 1 112 ? -31.376 -6.514 41.834 1.00 85.88 112 ARG A C 1
ATOM 907 O O . ARG A 1 112 ? -31.879 -6.288 42.928 1.00 85.88 112 ARG A O 1
ATOM 914 N N . LEU A 1 113 ? -31.309 -5.620 40.850 1.00 85.94 113 LEU A N 1
ATOM 915 C CA . LEU A 1 113 ? -31.865 -4.269 40.939 1.00 85.94 113 LEU A CA 1
ATOM 916 C C . LEU A 1 113 ? -33.378 -4.308 41.156 1.00 85.94 113 LEU A C 1
ATOM 918 O O . LEU A 1 113 ? -33.854 -3.696 42.103 1.00 85.94 113 LEU A O 1
ATOM 922 N N . ASP A 1 114 ? -34.098 -5.128 40.394 1.00 86.50 114 ASP A N 1
ATOM 923 C CA . ASP A 1 114 ? -35.544 -5.318 40.543 1.00 86.50 114 ASP A CA 1
ATOM 924 C C . ASP A 1 114 ? -35.930 -5.839 41.936 1.00 86.50 114 ASP A C 1
ATOM 926 O O . ASP A 1 114 ? -36.987 -5.511 42.476 1.00 86.50 114 ASP A O 1
ATOM 930 N N . ARG A 1 115 ? -35.099 -6.700 42.538 1.00 87.31 115 ARG A N 1
ATOM 931 C CA . ARG A 1 115 ? -35.319 -7.168 43.916 1.00 87.31 115 ARG A CA 1
ATOM 932 C C . ARG A 1 115 ? -35.042 -6.073 44.932 1.00 87.31 115 ARG A C 1
ATOM 934 O O . ARG A 1 115 ? -35.862 -5.885 45.823 1.00 87.31 115 ARG A O 1
ATOM 941 N N . LEU A 1 116 ? -33.935 -5.355 44.768 1.00 86.62 116 LEU A N 1
ATOM 942 C CA . LEU A 1 116 ? -33.549 -4.267 45.656 1.00 86.62 116 LEU A CA 1
ATOM 943 C C . LEU A 1 116 ? -34.589 -3.142 45.632 1.00 86.62 116 LEU A C 1
ATOM 945 O O . LEU A 1 116 ? -34.978 -2.653 46.682 1.00 86.62 116 LEU A O 1
ATOM 949 N N . GLU A 1 117 ? -35.096 -2.782 44.452 1.00 84.62 117 GLU A N 1
ATOM 950 C CA . GLU A 1 117 ? -36.172 -1.805 44.297 1.00 84.62 117 GLU A CA 1
ATOM 951 C C . GLU A 1 117 ? -37.425 -2.251 45.053 1.00 84.62 117 GLU A C 1
ATOM 953 O O . GLU A 1 117 ? -37.967 -1.491 45.852 1.00 84.62 117 GLU A O 1
ATOM 958 N N . ARG A 1 118 ? -37.852 -3.508 44.878 1.00 83.38 118 ARG A N 1
ATOM 959 C CA . ARG A 1 118 ? -39.024 -4.044 45.585 1.00 83.38 118 ARG A CA 1
ATOM 960 C C . ARG A 1 118 ? -38.841 -4.082 47.101 1.00 83.38 118 ARG A C 1
ATOM 962 O O . ARG A 1 118 ? -39.783 -3.755 47.819 1.00 83.38 118 ARG A O 1
ATOM 969 N N . GLU A 1 119 ? -37.669 -4.477 47.591 1.00 83.44 119 GLU A N 1
ATOM 970 C CA . GLU A 1 119 ? -37.365 -4.484 49.027 1.00 83.44 119 GLU A CA 1
ATOM 971 C C . GLU A 1 119 ? -37.343 -3.066 49.599 1.00 83.44 119 GLU A C 1
ATOM 973 O O . GLU A 1 119 ? -38.009 -2.808 50.595 1.00 83.44 119 GLU A O 1
ATOM 978 N N . VAL A 1 120 ? -36.688 -2.121 48.924 1.00 83.88 120 VAL A N 1
ATOM 979 C CA . VAL A 1 120 ? -36.638 -0.712 49.333 1.00 83.88 120 VAL A CA 1
ATOM 980 C C . VAL A 1 120 ? -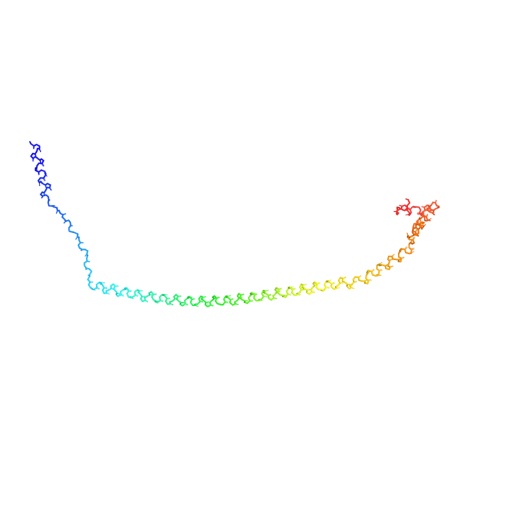38.033 -0.084 49.335 1.00 83.88 120 VAL A C 1
ATOM 982 O O . VAL A 1 120 ? -38.400 0.579 50.303 1.00 83.88 120 VAL A O 1
ATOM 985 N N . VAL A 1 121 ? -38.845 -0.321 48.300 1.00 80.88 121 VAL A N 1
ATOM 986 C CA . VAL A 1 121 ? -40.231 0.176 48.218 1.00 80.88 121 VAL A CA 1
ATOM 987 C C . VAL A 1 121 ? -41.090 -0.382 49.352 1.00 80.88 121 VAL A C 1
ATOM 989 O O . VAL A 1 121 ? -41.886 0.356 49.940 1.00 80.88 121 VAL A O 1
ATOM 992 N N . LYS A 1 122 ? -40.904 -1.661 49.688 1.00 79.56 122 LYS A N 1
ATOM 993 C CA . LYS A 1 122 ? -41.632 -2.342 50.760 1.00 79.56 122 LYS A CA 1
ATOM 994 C C . LYS A 1 122 ? -41.186 -1.886 52.152 1.00 79.56 122 LYS A C 1
ATOM 996 O O . LYS A 1 122 ? -42.033 -1.614 52.996 1.00 79.56 122 LYS A O 1
ATOM 1001 N N . ASP A 1 123 ? -39.885 -1.758 52.393 1.00 76.44 123 ASP A N 1
ATOM 1002 C CA . ASP A 1 123 ? -39.338 -1.375 53.699 1.00 76.44 123 ASP A CA 1
ATOM 1003 C C . ASP A 1 123 ? -39.561 0.099 54.022 1.00 76.44 123 ASP A C 1
ATOM 1005 O O . ASP A 1 123 ? -39.831 0.442 55.177 1.00 76.44 123 ASP A O 1
ATOM 1009 N N . LEU A 1 124 ? -39.482 0.967 53.011 1.00 76.44 124 LEU A N 1
ATOM 1010 C CA . LEU A 1 124 ? -39.793 2.389 53.136 1.00 76.44 124 LEU A CA 1
ATOM 1011 C C . LEU A 1 124 ? -41.294 2.670 53.099 1.00 76.44 124 LEU A C 1
ATOM 1013 O O . LEU A 1 124 ? -41.691 3.800 53.407 1.00 76.44 124 LEU A O 1
ATOM 1017 N N . ASP A 1 125 ? -42.104 1.654 52.782 1.00 68.50 125 ASP A N 1
ATOM 1018 C CA . ASP A 1 125 ? -43.565 1.693 52.820 1.00 68.50 125 ASP A CA 1
ATOM 1019 C C . ASP A 1 125 ? -44.112 2.842 51.944 1.00 68.50 125 ASP A C 1
ATOM 1021 O O . ASP A 1 125 ? -45.039 3.560 52.315 1.00 68.50 125 ASP A O 1
ATOM 1025 N N . LEU A 1 126 ? -43.455 3.066 50.794 1.00 64.56 126 LEU A N 1
ATOM 1026 C CA . LEU A 1 126 ? -43.634 4.243 49.927 1.00 64.56 126 LEU A CA 1
ATOM 1027 C C . LEU A 1 126 ? -44.996 4.289 49.219 1.00 64.56 126 LEU A C 1
ATOM 1029 O O . LEU A 1 126 ? -45.347 5.320 48.655 1.00 64.56 126 LEU A O 1
ATOM 1033 N N . VAL A 1 127 ? -45.744 3.183 49.236 1.00 63.50 127 VAL A N 1
ATOM 1034 C CA . VAL A 1 127 ? -47.008 3.001 48.501 1.00 63.50 127 VAL A CA 1
ATOM 1035 C C . VAL A 1 127 ? -48.241 3.346 49.357 1.00 63.50 127 VAL A C 1
ATOM 1037 O O . VAL A 1 127 ? -49.355 3.363 48.846 1.00 63.50 127 VAL A O 1
ATOM 1040 N N . ASN A 1 128 ? -48.070 3.656 50.647 1.00 62.22 128 ASN A N 1
ATOM 1041 C CA . ASN A 1 128 ? -49.188 4.024 51.521 1.00 62.22 128 ASN A CA 1
ATOM 1042 C C . ASN A 1 128 ? -49.553 5.515 51.404 1.00 62.22 128 ASN A C 1
ATOM 1044 O O . ASN A 1 128 ? -48.672 6.372 51.321 1.00 62.22 128 ASN A O 1
ATOM 1048 N N . GLU A 1 129 ? -50.854 5.825 51.480 1.00 59.72 129 GLU A N 1
ATOM 1049 C CA . GLU A 1 129 ? -51.403 7.193 51.385 1.00 59.72 129 GLU A CA 1
ATOM 1050 C C . GLU A 1 129 ? -50.875 8.150 52.479 1.00 59.72 129 GLU A C 1
ATOM 1052 O O . GLU A 1 129 ? -50.807 9.357 52.261 1.00 59.72 129 GLU A O 1
ATOM 1057 N N . ASP A 1 130 ? -50.409 7.619 53.617 1.00 60.09 130 ASP A N 1
ATOM 1058 C CA . ASP A 1 130 ? -49.878 8.392 54.756 1.00 60.09 130 ASP A CA 1
ATOM 1059 C C . ASP A 1 130 ? -48.382 8.783 54.635 1.00 60.09 130 ASP A C 1
ATOM 1061 O O . ASP A 1 130 ? -47.834 9.468 55.508 1.00 60.09 130 ASP A O 1
ATOM 1065 N N . GLY A 1 131 ? -47.699 8.357 53.565 1.00 63.34 131 GLY A N 1
ATOM 1066 C CA . GLY A 1 131 ? -46.286 8.647 53.296 1.00 63.34 131 GLY A CA 1
ATOM 1067 C C . GLY A 1 131 ? -45.273 7.682 53.942 1.00 63.34 131 GLY A C 1
ATOM 1068 O O . GLY A 1 131 ? -45.576 6.884 54.839 1.00 63.34 131 GLY A O 1
ATOM 1069 N N . SER A 1 132 ? -44.023 7.762 53.460 1.00 78.19 132 SER A N 1
ATOM 1070 C CA . SER A 1 132 ? -42.928 6.841 53.810 1.00 78.19 132 SER A CA 1
ATOM 1071 C C . SER A 1 132 ? -42.699 6.717 55.321 1.00 78.19 132 SER A C 1
ATOM 1073 O O . SER A 1 132 ? -42.850 7.680 56.079 1.00 78.19 132 SER A O 1
ATOM 1075 N N . ARG A 1 133 ? -42.217 5.552 55.774 1.00 73.12 133 ARG A N 1
ATOM 1076 C CA . ARG A 1 133 ? -41.685 5.381 57.139 1.00 73.12 133 ARG A CA 1
ATOM 1077 C C . ARG A 1 133 ? -40.606 6.410 57.484 1.00 73.12 133 ARG A C 1
ATOM 1079 O O . ARG A 1 133 ? -40.583 6.885 58.616 1.00 73.12 133 ARG A O 1
ATOM 1086 N N . LEU A 1 134 ? -39.779 6.820 56.519 1.00 78.75 134 LEU A N 1
ATOM 1087 C CA . LEU A 1 134 ? -38.815 7.908 56.721 1.00 78.75 134 LEU A CA 1
ATOM 1088 C C . LEU A 1 134 ? -39.511 9.244 56.973 1.00 78.75 134 LEU A C 1
ATOM 1090 O O . LEU A 1 134 ? -39.108 9.981 57.865 1.00 78.75 134 LEU A O 1
ATOM 1094 N N . THR A 1 135 ? -40.595 9.535 56.253 1.00 77.81 135 THR A N 1
ATOM 1095 C CA . THR A 1 135 ? -41.410 10.735 56.479 1.00 77.81 135 THR A CA 1
ATOM 1096 C C . THR A 1 135 ? -42.014 10.729 57.882 1.00 77.81 135 THR A C 1
ATOM 1098 O O . THR A 1 135 ? -41.993 11.751 58.567 1.00 77.81 135 THR A O 1
ATOM 1101 N N . ARG A 1 136 ? -42.489 9.569 58.354 1.00 79.38 136 ARG A N 1
ATOM 1102 C CA . ARG A 1 136 ? -43.014 9.396 59.717 1.00 79.38 136 ARG A CA 1
ATOM 1103 C C . ARG A 1 136 ? -41.929 9.562 60.784 1.00 79.38 136 ARG A C 1
ATOM 1105 O O . ARG A 1 136 ? -42.161 10.262 61.765 1.00 79.38 136 ARG A O 1
ATOM 1112 N N . LEU A 1 137 ? -40.739 8.999 60.571 1.00 81.06 137 LEU A N 1
ATOM 1113 C CA . LEU A 1 137 ? -39.593 9.165 61.470 1.00 81.06 137 LEU A CA 1
ATOM 1114 C C . LEU A 1 137 ? -39.107 10.616 61.513 1.00 81.06 137 LEU A C 1
ATOM 1116 O O . LEU A 1 137 ? -38.912 11.150 62.598 1.00 81.06 137 LEU A O 1
ATOM 1120 N N . ILE A 1 138 ? -38.992 11.290 60.366 1.00 83.06 138 ILE A N 1
ATOM 1121 C CA . ILE A 1 138 ? -38.637 12.715 60.308 1.00 83.06 138 ILE A CA 1
ATOM 1122 C C . ILE A 1 138 ? -39.692 13.555 61.030 1.00 83.06 138 ILE A C 1
ATOM 1124 O O . ILE A 1 138 ? -39.336 14.450 61.791 1.00 83.06 138 ILE A O 1
ATOM 1128 N N . LYS A 1 139 ? -40.985 13.258 60.856 1.00 83.44 139 LYS A N 1
ATOM 1129 C CA . LYS A 1 139 ? -42.063 13.969 61.553 1.00 83.44 139 LYS A CA 1
ATOM 1130 C C . LYS A 1 139 ? -42.004 13.753 63.070 1.00 83.44 139 LYS A C 1
ATOM 1132 O O . LYS A 1 139 ? -42.157 14.717 63.811 1.00 83.44 139 LYS A O 1
ATOM 1137 N N . ALA A 1 140 ? -41.726 12.531 63.527 1.00 83.25 140 ALA A N 1
ATOM 1138 C CA . ALA A 1 140 ? -41.555 12.218 64.946 1.00 83.25 140 ALA A CA 1
ATOM 1139 C C . ALA A 1 140 ? -40.315 12.903 65.547 1.00 83.25 140 ALA A C 1
ATOM 1141 O O . ALA A 1 140 ? -40.407 13.521 66.604 1.00 83.25 140 ALA A O 1
ATOM 1142 N N . LEU A 1 141 ? -39.179 12.871 64.842 1.00 83.75 141 LEU A N 1
ATOM 1143 C CA . LEU A 1 141 ? -37.955 13.569 65.243 1.00 83.75 141 LEU A CA 1
ATOM 1144 C C . LEU A 1 141 ? -38.159 15.089 65.279 1.00 83.75 141 LEU A C 1
ATOM 1146 O O . LEU A 1 141 ? -37.699 15.746 66.210 1.00 83.75 141 LEU A O 1
ATOM 1150 N N . ARG A 1 142 ? -38.898 15.647 64.312 1.00 82.69 142 ARG A N 1
ATOM 1151 C CA . ARG A 1 142 ? -39.270 17.067 64.281 1.00 82.69 142 ARG A CA 1
ATOM 1152 C C . ARG A 1 142 ? -40.184 17.445 65.449 1.00 82.69 142 ARG A C 1
ATOM 1154 O O . ARG A 1 142 ? -40.030 18.530 65.999 1.00 82.69 142 ARG A O 1
ATOM 1161 N N . GLU A 1 143 ? -41.113 16.575 65.840 1.00 85.12 143 GLU A N 1
ATOM 1162 C CA . GLU A 1 143 ? -41.973 16.810 67.005 1.00 85.12 143 GLU A CA 1
ATOM 1163 C C . GLU A 1 143 ? -41.168 16.770 68.306 1.00 85.12 143 GLU A C 1
ATOM 1165 O O . GLU A 1 143 ? -41.285 17.667 69.136 1.00 85.12 143 GLU A O 1
ATOM 1170 N N . GLN A 1 144 ? -40.272 15.794 68.443 1.00 84.94 144 GLN A N 1
ATOM 1171 C CA . GLN A 1 144 ? -39.415 15.661 69.618 1.00 84.94 144 GLN A CA 1
ATOM 1172 C C . GLN A 1 144 ? -38.391 16.800 69.739 1.00 84.94 144 GLN A C 1
ATOM 1174 O O . GLN A 1 144 ? -38.063 17.227 70.845 1.00 84.94 144 GLN A O 1
ATOM 1179 N N . ALA A 1 145 ? -37.954 17.368 68.616 1.00 83.31 145 ALA A N 1
ATOM 1180 C CA . ALA A 1 145 ? -37.090 18.542 68.594 1.00 83.31 145 ALA A CA 1
ATOM 1181 C C . ALA A 1 145 ? -37.757 19.817 69.134 1.00 83.31 145 ALA A C 1
ATOM 1183 O O . ALA A 1 145 ? -37.059 20.745 69.527 1.00 83.31 145 ALA A O 1
ATOM 1184 N N . LYS A 1 146 ? -39.092 19.883 69.228 1.00 82.62 146 LYS A N 1
ATOM 1185 C CA . LYS A 1 146 ? -39.755 20.998 69.928 1.00 82.62 146 LYS A CA 1
ATOM 1186 C C . LYS A 1 146 ? -39.520 20.957 71.440 1.00 82.62 146 LYS A C 1
ATOM 1188 O O . LYS A 1 146 ? -39.608 21.994 72.091 1.00 82.62 146 LYS A O 1
ATOM 1193 N N . SER A 1 147 ? -39.247 19.776 71.994 1.00 83.00 147 SER A N 1
ATOM 1194 C CA . SER A 1 147 ? -39.048 19.556 73.430 1.00 83.00 147 SER A CA 1
ATOM 1195 C C . SER A 1 147 ? -37.573 19.423 73.826 1.00 83.00 147 SER A C 1
ATOM 1197 O O . SER A 1 147 ? -37.253 19.635 74.992 1.00 83.00 147 SER A O 1
ATOM 1199 N N . ASP A 1 148 ? -36.678 19.109 72.881 1.00 85.06 148 ASP A N 1
ATOM 1200 C CA . ASP A 1 148 ? -35.230 18.999 73.105 1.00 85.06 148 ASP A CA 1
ATOM 1201 C C . ASP A 1 148 ? -34.442 20.014 72.240 1.00 85.06 148 ASP A C 1
ATOM 1203 O O . ASP A 1 148 ? -34.320 19.827 71.021 1.00 85.06 148 AS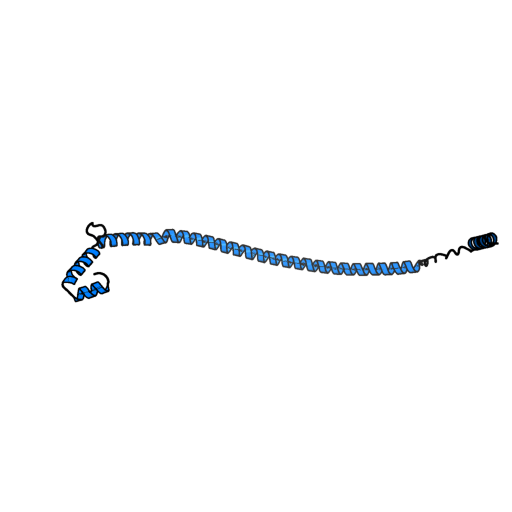P A O 1
ATOM 1207 N N . PRO A 1 149 ? -33.858 21.071 72.847 1.00 80.12 149 PRO A N 1
ATOM 1208 C CA . PRO A 1 149 ? -33.102 22.101 72.130 1.00 80.12 149 PRO A CA 1
ATOM 1209 C C . PRO A 1 149 ? -31.897 21.547 71.363 1.00 80.12 149 PRO A C 1
ATOM 1211 O O . PRO A 1 149 ? -31.537 22.069 70.307 1.00 80.12 149 PRO A O 1
ATOM 1214 N N . LYS A 1 150 ? -31.279 20.478 71.879 1.00 83.38 150 LYS A N 1
ATOM 1215 C CA . LYS A 1 150 ? -30.067 19.885 71.309 1.00 83.38 150 LYS A CA 1
ATOM 1216 C C . LYS A 1 150 ? -30.390 19.116 70.028 1.00 83.38 150 LYS A C 1
ATOM 1218 O O . LYS A 1 150 ? -29.639 19.173 69.059 1.00 83.38 150 LYS A O 1
ATOM 1223 N N . LEU A 1 151 ? -31.548 18.455 69.996 1.00 81.75 151 LEU A N 1
ATOM 1224 C CA . LEU A 1 151 ? -32.054 17.768 68.808 1.00 81.75 151 LEU A CA 1
ATOM 1225 C C . LEU A 1 151 ? -32.508 18.761 67.722 1.00 81.75 151 LEU A C 1
ATOM 1227 O O . LEU A 1 151 ? -32.290 18.512 66.537 1.00 81.75 151 LEU A O 1
ATOM 1231 N N . ALA A 1 152 ? -33.085 19.904 68.107 1.00 80.69 152 ALA A N 1
ATOM 1232 C CA . ALA A 1 152 ? -33.473 20.961 67.169 1.00 80.69 152 ALA A CA 1
ATOM 1233 C C . ALA A 1 152 ? -32.278 21.580 66.436 1.00 80.69 152 ALA A C 1
ATOM 1235 O O . ALA A 1 152 ? -32.355 21.851 65.237 1.00 80.69 152 ALA A O 1
ATOM 1236 N N . GLU A 1 153 ? -31.168 21.786 67.142 1.00 84.62 153 GLU A N 1
ATOM 1237 C CA . GLU A 1 153 ? -29.935 22.308 66.553 1.00 84.62 153 GLU A CA 1
ATOM 1238 C C . GLU A 1 153 ? -29.337 21.321 65.536 1.00 84.62 153 GLU A C 1
ATOM 1240 O O . GLU A 1 153 ? -28.974 21.717 64.427 1.00 84.62 153 GLU A O 1
ATOM 1245 N N . ILE A 1 154 ? -29.344 20.022 65.862 1.00 84.56 154 ILE A N 1
ATOM 1246 C CA . ILE A 1 154 ? -28.907 18.951 64.955 1.00 84.56 154 ILE A CA 1
ATOM 1247 C C . ILE A 1 154 ? -29.816 18.872 63.720 1.00 84.56 154 ILE A C 1
ATOM 1249 O O . ILE A 1 154 ? -29.330 18.820 62.598 1.00 84.56 154 ILE A O 1
ATOM 1253 N N . LEU A 1 155 ? -31.139 18.902 63.870 1.00 82.75 155 LEU A N 1
ATOM 1254 C CA . LEU A 1 155 ? -32.036 18.848 62.709 1.00 82.75 155 LEU A CA 1
ATOM 1255 C C . LEU A 1 155 ? -31.941 20.105 61.824 1.00 82.75 155 LEU A C 1
ATOM 1257 O O . LEU A 1 155 ? -32.066 19.993 60.603 1.00 82.75 155 LEU A O 1
ATOM 1261 N N . ARG A 1 156 ? -31.671 21.285 62.404 1.00 82.75 156 ARG A N 1
ATOM 1262 C CA . ARG A 1 156 ? -31.399 22.518 61.643 1.00 82.75 156 ARG A CA 1
ATOM 1263 C C . ARG A 1 156 ? -30.110 22.434 60.831 1.00 82.75 156 ARG A C 1
ATOM 1265 O O . ARG A 1 156 ? -30.102 22.899 59.695 1.00 82.75 156 ARG A O 1
ATOM 1272 N N . SER A 1 157 ? -29.049 21.826 61.364 1.00 84.56 157 SER A N 1
ATOM 1273 C CA . SER A 1 157 ? -27.781 21.692 60.630 1.00 84.56 157 SER A CA 1
ATOM 1274 C C . SER A 1 157 ? -27.904 20.791 59.394 1.00 84.56 157 SER A C 1
ATOM 1276 O O . SER A 1 157 ? -27.233 21.031 58.393 1.00 84.56 157 SER A O 1
ATOM 1278 N N . PHE A 1 158 ? -28.822 19.819 59.416 1.00 83.94 158 PHE A N 1
ATOM 1279 C CA . PHE A 1 158 ? -29.150 18.957 58.274 1.00 83.94 158 PHE A CA 1
ATOM 1280 C C . PHE A 1 158 ? -30.301 19.480 57.390 1.00 83.94 158 PHE A C 1
ATOM 1282 O O . PHE A 1 158 ? -30.754 18.760 56.505 1.00 83.94 158 PHE A O 1
ATOM 1289 N N . SER A 1 159 ? -30.774 20.720 57.580 1.00 76.81 159 SER A N 1
ATOM 1290 C CA . SER A 1 159 ? -31.897 21.318 56.819 1.00 76.81 159 SER A CA 1
ATOM 1291 C C . SER A 1 159 ? -33.225 20.537 56.908 1.00 76.81 159 SER A C 1
ATOM 1293 O O . SER A 1 159 ? -34.060 20.602 56.008 1.00 76.81 159 SER A O 1
ATOM 1295 N N . LEU A 1 160 ? -33.430 19.778 57.991 1.00 74.88 160 LEU A N 1
ATOM 1296 C CA . LEU A 1 160 ? -34.615 18.937 58.223 1.00 74.88 160 LEU A CA 1
ATOM 1297 C C . LEU A 1 160 ? -35.706 19.635 59.057 1.00 74.88 160 LEU A C 1
ATOM 1299 O O . LEU A 1 160 ? -36.752 19.038 59.339 1.00 74.88 160 LEU A O 1
ATOM 1303 N N . LEU A 1 161 ? -35.492 20.894 59.443 1.00 63.28 161 LEU A N 1
ATOM 1304 C CA . LEU A 1 161 ? -36.393 21.728 60.243 1.00 63.28 161 LEU A CA 1
ATOM 1305 C C . LEU A 1 161 ? -36.780 23.000 59.497 1.00 63.28 161 LEU A C 1
ATOM 1307 O O . LEU A 1 161 ? -35.860 23.673 58.988 1.00 63.28 161 LEU A O 1
#

pLDDT: mean 84.38, std 11.74, range [51.03, 97.56]